Protein AF-A0A0J9S386-F1 (afdb_monomer)

Nearest PDB structures (foldseek):
  5tgw-assembly1_A  TM=4.933E-01  e=2.182E+00  Escherichia coli
  6d6u-assembly1_E  TM=5.852E-01  e=4.528E+00  Homo sapiens
  3iqc-assembly3_A  TM=5.029E-01  e=6.138E+00  Helicobacter pylori 26695

Organism: NCBI:txid1077284

pLDDT: mean 74.06, std 17.74, range [36.53, 96.5]

Solvent-accessible surface area (backbone atoms only — not comparable to full-atom values): 8735 Å² total; per-residue (Å²): 138,84,86,76,80,77,75,79,74,85,67,75,62,90,49,68,93,70,63,74,78,82,44,71,76,56,48,58,49,50,51,54,53,50,57,46,51,54,39,44,52,51,32,74,68,51,59,75,93,43,52,69,61,32,51,53,33,51,50,51,40,55,52,52,50,61,59,56,58,70,70,54,51,100,84,83,36,70,68,65,43,52,52,50,52,54,46,50,53,53,53,52,49,53,65,69,50,51,70,55,64,58,54,49,54,52,49,53,53,50,52,52,54,49,53,53,49,54,51,51,52,50,50,54,50,52,65,73,66,54,95,73,84,80,79,84,78,85,78,86,84,131

Mean predicted aligned error: 17.53 Å

Sequence (142 aa):
MINVYSSESDGIDICEKHIEEINEKIFEKFQKIDALYDIFYKFMNTQEEENNTQCSLGESCSQKYSDYIKLCQPISHIGFCKALDKFKDTYNMHMKDGPKRKSKIRNDLYEESRDLKNNADMKKFNSKNSPLNIQYYSSENT

Radius of gyration: 33.82 Å; Cα contacts (8 Å, |Δi|>4): 35; chains: 1; bounding box: 99×47×95 Å

Structure (mmCIF, N/CA/C/O backbone):
data_AF-A0A0J9S386-F1
#
_entry.id   AF-A0A0J9S386-F1
#
loop_
_atom_site.group_PDB
_atom_site.id
_atom_site.type_symbol
_atom_site.label_atom_id
_atom_site.label_alt_id
_atom_site.label_comp_id
_atom_site.label_asym_id
_atom_site.label_entity_id
_atom_site.label_seq_id
_atom_site.pdbx_PDB_ins_code
_atom_site.Cartn_x
_atom_site.Cartn_y
_atom_site.Cartn_z
_atom_site.occupancy
_atom_site.B_iso_or_equiv
_atom_site.auth_seq_id
_atom_site.auth_comp_id
_atom_site.auth_asym_id
_atom_site.auth_atom_id
_atom_site.pdbx_PDB_model_num
ATOM 1 N N . MET A 1 1 ? -7.190 -4.333 -57.266 1.00 36.72 1 MET A N 1
ATOM 2 C CA . MET A 1 1 ? -6.143 -3.338 -56.960 1.00 36.72 1 MET A CA 1
ATOM 3 C C . MET A 1 1 ? -6.831 -2.115 -56.388 1.00 36.72 1 MET A C 1
ATOM 5 O O . MET A 1 1 ? -7.517 -1.429 -57.130 1.00 36.72 1 MET A O 1
ATOM 9 N N . ILE A 1 2 ? -6.734 -1.908 -55.076 1.00 37.28 2 ILE A N 1
ATOM 10 C CA . ILE A 1 2 ? -7.206 -0.686 -54.417 1.00 37.28 2 ILE A CA 1
ATOM 11 C C . ILE A 1 2 ? -5.941 0.029 -53.957 1.00 37.28 2 ILE A C 1
ATOM 13 O O . ILE A 1 2 ? -5.204 -0.496 -53.127 1.00 37.28 2 ILE A O 1
ATOM 17 N N . ASN A 1 3 ? -5.655 1.166 -54.585 1.00 45.81 3 ASN A N 1
ATOM 18 C CA . ASN A 1 3 ? -4.545 2.034 -54.229 1.00 45.81 3 ASN A CA 1
ATOM 19 C C . ASN A 1 3 ? -5.018 2.917 -53.071 1.00 45.81 3 ASN A C 1
ATOM 21 O O . ASN A 1 3 ? -5.775 3.865 -53.282 1.00 45.81 3 ASN A O 1
ATOM 25 N N . VAL A 1 4 ? -4.659 2.543 -51.845 1.00 44.94 4 VAL A N 1
ATOM 26 C CA . VAL A 1 4 ? -4.921 3.367 -50.666 1.00 44.94 4 VAL A CA 1
ATOM 27 C C . VAL A 1 4 ? -3.784 4.373 -50.590 1.00 44.94 4 VAL A C 1
ATOM 29 O O . VAL A 1 4 ? -2.669 4.030 -50.205 1.00 44.94 4 VAL A O 1
ATOM 32 N N . TYR A 1 5 ? -4.067 5.609 -50.999 1.00 46.62 5 TYR A N 1
ATOM 33 C CA . TYR A 1 5 ? -3.222 6.747 -50.669 1.00 46.62 5 TYR A CA 1
ATOM 34 C C . TYR A 1 5 ? -3.175 6.855 -49.143 1.00 46.62 5 TYR A C 1
ATOM 36 O O . TYR A 1 5 ? -4.130 7.306 -48.512 1.00 46.62 5 TYR A O 1
ATOM 44 N N . SER A 1 6 ? -2.072 6.391 -48.559 1.00 51.28 6 SER A N 1
ATOM 45 C CA . SER A 1 6 ? -1.684 6.751 -47.204 1.00 51.28 6 SER A CA 1
ATOM 46 C C . SER A 1 6 ? -1.382 8.241 -47.232 1.00 51.28 6 SER A C 1
ATOM 48 O O . SER A 1 6 ? -0.328 8.653 -47.707 1.00 51.28 6 SER A O 1
ATOM 50 N N . SER A 1 7 ? -2.335 9.062 -46.796 1.00 53.75 7 SER A N 1
ATOM 51 C CA . SER A 1 7 ? -2.032 10.432 -46.412 1.00 53.75 7 SER A CA 1
ATOM 52 C C . SER A 1 7 ? -1.079 10.346 -45.227 1.00 53.75 7 SER A C 1
ATOM 54 O O . SER A 1 7 ? -1.505 10.017 -44.119 1.00 53.75 7 SER A O 1
ATOM 56 N N . GLU A 1 8 ? 0.204 10.572 -45.495 1.00 57.03 8 GLU A N 1
ATOM 57 C CA . GLU A 1 8 ? 1.206 10.913 -44.494 1.00 57.03 8 GLU A CA 1
ATOM 58 C C . GLU A 1 8 ? 0.640 12.085 -43.693 1.00 57.03 8 GLU A C 1
ATOM 60 O O . GLU A 1 8 ? 0.605 13.229 -44.147 1.00 57.03 8 GLU A O 1
ATOM 65 N N . SER A 1 9 ? 0.077 11.787 -42.523 1.00 53.03 9 SER A N 1
ATOM 66 C CA . SER A 1 9 ? -0.131 12.827 -41.540 1.00 53.03 9 SER A CA 1
ATOM 67 C C . SER A 1 9 ? 1.262 13.179 -41.047 1.00 53.03 9 SER A C 1
ATOM 69 O O . SER A 1 9 ? 1.818 12.449 -40.225 1.00 53.03 9 SER A O 1
ATOM 71 N N . ASP A 1 10 ? 1.803 14.291 -41.541 1.00 50.50 10 ASP A N 1
ATOM 72 C CA . ASP A 1 10 ? 2.889 15.049 -40.914 1.00 50.50 10 ASP A CA 1
ATOM 73 C C . ASP A 1 10 ? 2.410 15.589 -39.553 1.00 50.50 10 ASP A C 1
ATOM 75 O O . ASP A 1 10 ? 2.374 16.790 -39.275 1.00 50.50 10 ASP A O 1
ATOM 79 N N . GLY A 1 11 ? 1.966 14.682 -38.685 1.00 52.88 11 GLY A N 1
ATOM 80 C CA . GLY A 1 11 ? 1.842 14.931 -37.273 1.00 52.88 11 GLY A CA 1
ATOM 81 C C . GLY A 1 11 ? 3.262 15.030 -36.770 1.00 52.88 11 GLY A C 1
ATOM 82 O O . GLY A 1 11 ? 3.865 14.016 -36.441 1.00 52.88 11 GLY A O 1
ATOM 83 N N . ILE A 1 12 ? 3.803 16.249 -36.757 1.00 51.81 12 ILE A N 1
ATOM 84 C CA . ILE A 1 12 ? 4.923 16.597 -35.890 1.00 51.81 12 ILE A CA 1
ATOM 85 C C . ILE A 1 12 ? 4.548 16.020 -34.530 1.00 51.81 12 ILE A C 1
ATOM 87 O O . ILE A 1 12 ? 3.602 16.501 -33.903 1.00 51.81 12 ILE A O 1
ATOM 91 N N . ASP A 1 13 ? 5.209 14.943 -34.117 1.00 59.09 13 ASP A N 1
ATOM 92 C CA . ASP A 1 13 ? 4.997 14.385 -32.796 1.00 59.09 13 ASP A CA 1
ATOM 93 C C . ASP A 1 13 ? 5.641 15.374 -31.824 1.00 59.09 13 ASP A C 1
ATOM 95 O O . ASP A 1 13 ? 6.842 15.374 -31.556 1.00 59.09 13 ASP A O 1
ATOM 99 N N . ILE A 1 14 ? 4.815 16.319 -31.366 1.00 60.19 14 ILE A N 1
ATOM 100 C CA . ILE A 1 14 ? 5.177 17.428 -30.476 1.00 60.19 14 ILE A CA 1
ATOM 101 C C . ILE A 1 14 ? 5.882 16.898 -29.211 1.00 60.19 14 ILE A C 1
ATOM 103 O O . ILE A 1 14 ? 6.626 17.633 -28.558 1.00 60.19 14 ILE A O 1
ATOM 107 N N . CYS A 1 15 ? 5.703 15.612 -28.895 1.00 65.94 15 CYS A N 1
ATOM 108 C CA . CYS A 1 15 ? 6.234 14.947 -27.721 1.00 65.94 15 CYS A CA 1
ATOM 109 C C . CYS A 1 15 ? 7.305 13.888 -28.032 1.00 65.94 15 CYS A C 1
ATOM 111 O O . CYS A 1 15 ? 7.763 13.251 -27.088 1.00 65.94 15 CYS A O 1
ATOM 113 N N . GLU A 1 16 ? 7.776 13.730 -29.275 1.00 56.50 16 GLU A N 1
ATOM 114 C CA . GLU A 1 16 ? 8.709 12.653 -29.678 1.00 56.50 16 GLU A CA 1
ATOM 115 C C . GLU A 1 16 ? 9.985 12.615 -28.812 1.00 56.50 16 GLU A C 1
ATOM 117 O O . GLU A 1 16 ? 10.530 11.562 -28.498 1.00 56.50 16 GLU A O 1
ATOM 122 N N . LYS A 1 17 ? 10.437 13.783 -28.332 1.00 58.06 17 LYS A N 1
ATOM 123 C CA . LYS A 1 17 ? 11.609 13.916 -27.441 1.00 58.06 17 LYS A CA 1
ATOM 124 C C . LYS A 1 17 ? 11.334 13.612 -25.960 1.00 58.06 17 LYS A C 1
ATOM 126 O O . LYS A 1 17 ? 12.263 13.653 -25.160 1.00 58.06 17 LYS A O 1
ATOM 131 N N . HIS A 1 18 ? 10.075 13.403 -25.585 1.00 56.84 18 HIS A N 1
ATOM 132 C CA . HIS A 1 18 ? 9.598 13.305 -24.199 1.00 56.84 18 HIS A CA 1
ATOM 133 C C . HIS A 1 18 ? 8.793 12.025 -23.931 1.00 56.84 18 HIS A C 1
ATOM 135 O O . HIS A 1 18 ? 8.391 11.792 -22.790 1.00 56.84 18 HIS A O 1
ATOM 141 N N . ILE A 1 19 ? 8.552 11.195 -24.948 1.00 59.66 19 ILE A N 1
ATOM 142 C CA . ILE A 1 19 ? 7.918 9.890 -24.780 1.00 59.66 19 ILE A CA 1
ATOM 143 C C . ILE A 1 19 ? 9.023 8.884 -24.449 1.00 59.66 19 ILE A C 1
ATOM 145 O O . ILE A 1 19 ? 9.650 8.297 -25.326 1.00 59.66 19 ILE A O 1
ATOM 149 N N . GLU A 1 20 ? 9.296 8.704 -23.157 1.00 65.00 20 GLU A N 1
ATOM 150 C CA . GLU A 1 20 ? 10.008 7.509 -22.709 1.00 65.00 20 GLU A CA 1
ATOM 151 C C . GLU A 1 20 ? 9.100 6.294 -22.935 1.00 65.00 20 GLU A C 1
ATOM 153 O O . GLU A 1 20 ? 7.954 6.263 -22.479 1.00 65.00 20 GLU A O 1
ATOM 158 N N . GLU A 1 21 ? 9.603 5.287 -23.649 1.00 71.38 21 GLU A N 1
ATOM 159 C CA . GLU A 1 21 ? 8.854 4.060 -23.901 1.00 71.38 21 GLU A CA 1
ATOM 160 C C . GLU A 1 21 ? 8.556 3.342 -22.576 1.00 71.38 21 GLU A C 1
ATOM 162 O O . GLU A 1 21 ? 9.461 2.921 -21.844 1.00 71.38 21 GLU A O 1
ATOM 167 N N . ILE A 1 22 ? 7.265 3.168 -22.276 1.00 77.50 22 ILE A N 1
ATOM 168 C CA . ILE A 1 22 ? 6.810 2.317 -21.175 1.00 77.50 22 ILE A CA 1
ATOM 169 C C . ILE A 1 22 ? 7.054 0.867 -21.587 1.00 77.50 22 ILE A C 1
ATOM 171 O O . ILE A 1 22 ? 6.181 0.188 -22.121 1.00 77.50 22 ILE A O 1
ATOM 175 N N . ASN A 1 23 ? 8.267 0.387 -21.341 1.00 82.44 23 ASN A N 1
ATOM 176 C CA . ASN A 1 23 ? 8.589 -1.018 -21.536 1.00 82.44 23 ASN A CA 1
ATOM 177 C C . ASN A 1 23 ? 7.955 -1.891 -20.440 1.00 82.44 23 ASN A C 1
ATOM 179 O O . ASN A 1 23 ? 7.551 -1.415 -19.375 1.00 82.44 23 ASN A O 1
ATOM 183 N N . GLU A 1 24 ? 7.929 -3.199 -20.681 1.00 87.06 24 GLU A N 1
ATOM 184 C CA . GLU A 1 24 ? 7.325 -4.199 -19.793 1.00 87.06 24 GLU A CA 1
ATOM 185 C C . GLU A 1 24 ? 7.815 -4.089 -18.338 1.00 87.06 24 GLU A C 1
ATOM 187 O O . GLU A 1 24 ? 7.016 -4.106 -17.406 1.00 87.06 24 GLU A O 1
ATOM 192 N N . LYS A 1 25 ? 9.113 -3.840 -18.117 1.00 84.50 25 LYS A N 1
ATOM 193 C CA . LYS A 1 25 ? 9.684 -3.706 -16.763 1.00 84.50 25 LYS A CA 1
ATOM 194 C C . LYS A 1 25 ? 9.202 -2.454 -16.031 1.00 84.50 25 LYS A C 1
ATOM 196 O O . LYS A 1 25 ? 9.160 -2.439 -14.798 1.00 84.50 25 LYS A O 1
ATOM 201 N N . ILE A 1 26 ? 8.927 -1.375 -16.762 1.00 84.06 26 ILE A N 1
ATOM 202 C CA . ILE A 1 26 ? 8.332 -0.153 -16.213 1.00 84.06 26 ILE A CA 1
ATOM 203 C C . ILE A 1 26 ? 6.853 -0.415 -15.909 1.00 84.06 26 ILE A C 1
ATOM 205 O O . ILE A 1 26 ? 6.387 -0.088 -14.817 1.00 84.06 26 ILE A O 1
ATOM 209 N N . PHE A 1 27 ? 6.141 -1.066 -16.827 1.00 87.69 27 PHE A N 1
ATOM 210 C CA . PHE A 1 27 ? 4.732 -1.408 -16.665 1.00 87.69 27 PHE A CA 1
ATOM 211 C C . PHE A 1 27 ? 4.476 -2.319 -15.454 1.00 87.69 27 PHE A C 1
ATOM 213 O O . PHE A 1 27 ? 3.651 -1.986 -14.605 1.00 87.69 27 PHE A O 1
ATOM 220 N N . GLU A 1 28 ? 5.249 -3.394 -15.285 1.00 90.75 28 GLU A N 1
ATOM 221 C CA . GLU A 1 28 ? 5.161 -4.290 -14.120 1.00 90.75 28 GLU A CA 1
ATOM 222 C C . GLU A 1 28 ? 5.312 -3.539 -12.789 1.00 90.75 28 GLU A C 1
ATOM 224 O O . GLU A 1 28 ? 4.684 -3.864 -11.778 1.00 90.75 28 GLU A O 1
ATOM 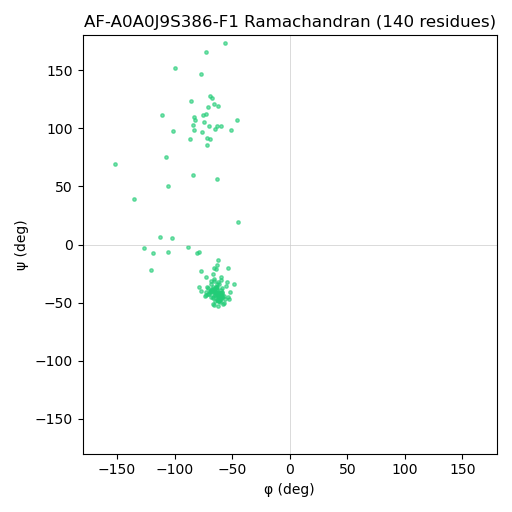229 N N . LYS A 1 29 ? 6.162 -2.511 -12.761 1.00 88.31 29 LYS A N 1
ATOM 230 C CA . LYS A 1 29 ? 6.362 -1.678 -11.573 1.00 88.31 29 LYS A CA 1
ATOM 231 C C . LYS A 1 29 ? 5.178 -0.771 -11.312 1.00 88.31 29 LYS A C 1
ATOM 233 O O . LYS A 1 29 ? 4.780 -0.649 -10.156 1.00 88.31 29 LYS A O 1
ATOM 238 N N . PHE A 1 30 ? 4.600 -0.179 -12.353 1.00 89.25 30 PHE A N 1
ATOM 239 C CA . PHE A 1 30 ? 3.357 0.572 -12.218 1.00 89.25 30 PHE A CA 1
ATOM 240 C C . PHE A 1 30 ? 2.237 -0.305 -11.667 1.00 89.25 30 PHE A C 1
ATOM 242 O O . PHE A 1 30 ? 1.601 0.096 -10.700 1.00 89.25 30 PHE A O 1
ATOM 249 N N . GLN A 1 31 ? 2.078 -1.529 -12.174 1.00 92.75 31 GLN A N 1
ATOM 250 C CA . GLN A 1 31 ? 1.085 -2.475 -11.658 1.00 92.75 31 GLN A CA 1
ATOM 251 C C . GLN A 1 31 ? 1.294 -2.798 -10.172 1.00 92.75 31 GLN A C 1
ATOM 253 O O . GLN A 1 31 ? 0.333 -2.917 -9.417 1.00 92.75 31 GLN A O 1
ATOM 258 N N . LYS A 1 32 ? 2.548 -2.905 -9.712 1.00 94.50 32 LYS A N 1
ATOM 259 C CA . LYS A 1 32 ? 2.845 -3.094 -8.281 1.00 94.50 32 LYS A CA 1
ATOM 260 C C . LYS A 1 32 ? 2.423 -1.891 -7.440 1.00 94.50 32 LYS A C 1
ATOM 262 O O . LYS A 1 32 ? 1.855 -2.089 -6.369 1.00 94.50 32 LYS A O 1
ATOM 267 N N . ILE A 1 33 ? 2.699 -0.670 -7.905 1.00 93.75 33 ILE A N 1
ATOM 268 C CA . ILE A 1 33 ? 2.266 0.557 -7.219 1.00 93.75 33 ILE A CA 1
ATOM 269 C C . ILE A 1 33 ? 0.739 0.644 -7.187 1.00 93.75 33 ILE A C 1
ATOM 271 O O . ILE A 1 33 ? 0.172 0.881 -6.126 1.00 93.75 33 ILE A O 1
ATOM 275 N N . ASP A 1 34 ? 0.085 0.406 -8.318 1.00 93.12 34 ASP A N 1
ATOM 276 C CA . ASP A 1 34 ? -1.370 0.436 -8.461 1.00 93.12 34 ASP A CA 1
ATOM 277 C C . ASP A 1 34 ? -2.051 -0.553 -7.501 1.00 93.12 34 ASP A C 1
ATOM 279 O O . ASP A 1 34 ? -2.839 -0.159 -6.642 1.00 93.12 34 ASP A O 1
ATOM 283 N N . ALA A 1 35 ? -1.603 -1.813 -7.503 1.00 93.25 35 ALA A N 1
ATOM 284 C CA . ALA A 1 35 ? -2.098 -2.837 -6.585 1.00 93.25 35 ALA A CA 1
ATOM 285 C C . ALA A 1 35 ? -1.888 -2.480 -5.100 1.00 93.25 35 ALA A C 1
ATOM 287 O O . ALA A 1 35 ? -2.663 -2.902 -4.240 1.00 93.25 35 ALA A O 1
ATOM 288 N N . LEU A 1 36 ? -0.828 -1.733 -4.773 1.00 95.69 36 LEU A N 1
ATOM 289 C CA . LEU A 1 36 ? -0.581 -1.259 -3.411 1.00 95.69 36 LEU A CA 1
ATOM 290 C C . LEU A 1 36 ? -1.593 -0.172 -3.010 1.00 95.69 36 LEU A C 1
ATOM 292 O O . LEU A 1 36 ? -2.130 -0.216 -1.900 1.00 95.69 36 LEU A O 1
ATOM 296 N N . TYR A 1 37 ? -1.893 0.765 -3.913 1.00 94.62 37 TYR A N 1
ATOM 297 C CA . TYR A 1 37 ? -2.894 1.810 -3.691 1.00 94.62 37 TYR A CA 1
ATOM 298 C C . TYR A 1 37 ? -4.323 1.265 -3.627 1.00 94.62 37 TYR A C 1
ATOM 300 O O . TYR A 1 37 ? -5.104 1.751 -2.812 1.00 94.62 37 TYR A O 1
ATOM 308 N N . ASP A 1 38 ? -4.649 0.223 -4.387 1.00 94.69 38 ASP A N 1
ATOM 309 C CA . ASP A 1 38 ? -5.947 -0.454 -4.314 1.00 94.69 38 ASP A CA 1
ATOM 310 C C . ASP A 1 38 ? -6.234 -1.021 -2.919 1.00 94.69 38 ASP A C 1
ATOM 312 O O . ASP A 1 38 ? -7.326 -0.856 -2.365 1.00 94.69 38 ASP A O 1
ATOM 316 N N . ILE A 1 39 ? -5.244 -1.687 -2.320 1.00 93.69 39 ILE A N 1
ATOM 317 C CA . ILE A 1 39 ? -5.373 -2.245 -0.967 1.00 93.69 39 ILE A CA 1
ATOM 318 C C . ILE A 1 39 ? -5.462 -1.111 0.049 1.00 93.69 39 ILE A C 1
ATOM 320 O O . ILE A 1 39 ? -6.287 -1.171 0.961 1.00 93.69 39 ILE A O 1
ATOM 324 N N . PHE A 1 40 ? -4.673 -0.053 -0.137 1.00 93.12 40 PHE A N 1
ATOM 325 C CA . PHE A 1 40 ? -4.725 1.118 0.725 1.00 93.12 40 PHE A CA 1
ATOM 326 C C . PHE A 1 40 ? -6.086 1.818 0.662 1.00 93.12 40 PHE A C 1
ATOM 328 O O . PHE A 1 40 ? -6.650 2.158 1.696 1.00 93.12 40 PHE A O 1
ATOM 335 N N . TYR A 1 41 ? -6.678 1.970 -0.522 1.00 91.19 41 TYR A N 1
ATOM 336 C CA . TYR A 1 41 ? -8.013 2.539 -0.668 1.00 91.19 41 TYR A CA 1
ATOM 337 C C . TYR A 1 41 ? -9.069 1.691 0.051 1.00 91.19 41 TYR A C 1
ATOM 339 O O . TYR A 1 41 ? -9.918 2.230 0.760 1.00 91.19 41 TYR A O 1
ATOM 347 N N . LYS A 1 42 ? -8.999 0.359 -0.058 1.00 90.62 42 LYS A N 1
ATOM 348 C CA . LYS A 1 42 ? -9.887 -0.538 0.701 1.00 90.62 42 LYS A CA 1
ATOM 349 C C . LYS A 1 42 ? -9.694 -0.368 2.207 1.00 90.62 42 LYS A C 1
ATOM 351 O O . LYS A 1 42 ? -10.672 -0.221 2.933 1.00 90.62 42 LYS A O 1
ATOM 356 N N . PHE A 1 43 ? -8.447 -0.314 2.667 1.00 89.06 43 PHE A N 1
ATOM 357 C CA . PHE A 1 43 ? -8.103 -0.084 4.070 1.00 89.06 43 PHE A CA 1
ATOM 358 C C . PHE A 1 43 ? -8.688 1.233 4.614 1.00 89.06 43 PHE A C 1
ATOM 360 O O . PHE A 1 43 ? -9.285 1.243 5.690 1.00 89.06 43 PHE A O 1
ATOM 367 N N . MET A 1 44 ? -8.587 2.320 3.842 1.00 85.19 44 MET A N 1
ATOM 368 C CA . MET A 1 44 ? -9.096 3.651 4.202 1.00 85.19 44 MET A CA 1
ATOM 369 C C . MET A 1 44 ? -10.625 3.714 4.316 1.00 85.19 44 MET A C 1
ATOM 371 O O . MET A 1 44 ? -11.147 4.519 5.087 1.00 85.19 44 MET A O 1
ATOM 375 N N . ASN A 1 45 ? -11.336 2.909 3.523 1.00 83.94 45 ASN A N 1
ATOM 376 C CA . ASN A 1 45 ? -12.794 2.982 3.388 1.00 83.94 45 ASN A CA 1
ATOM 377 C C . ASN A 1 45 ? -13.546 1.848 4.102 1.00 83.94 45 ASN A C 1
ATOM 379 O O . ASN A 1 45 ? -14.775 1.884 4.162 1.00 83.94 45 ASN A O 1
ATOM 383 N N . THR A 1 46 ? -12.840 0.855 4.651 1.00 81.69 46 THR A N 1
ATOM 384 C CA . THR A 1 46 ? -13.456 -0.208 5.460 1.00 81.69 46 THR A CA 1
ATOM 385 C C . THR A 1 46 ? -13.952 0.380 6.784 1.00 81.69 46 THR A C 1
ATOM 387 O O . THR A 1 46 ? -13.211 1.075 7.480 1.00 81.69 46 THR A O 1
ATOM 390 N N . GLN A 1 47 ? -15.221 0.137 7.124 1.00 68.62 47 GLN A N 1
ATOM 391 C CA . GLN A 1 47 ? -15.826 0.632 8.363 1.00 68.62 47 GLN A CA 1
ATOM 392 C C . GLN A 1 47 ? -15.387 -0.209 9.574 1.00 68.62 47 GLN A C 1
ATOM 394 O O . GLN A 1 47 ? -15.213 -1.420 9.476 1.00 68.62 47 GLN A O 1
ATOM 399 N N . GLU A 1 48 ? -15.254 0.437 10.737 1.00 60.91 48 GLU A N 1
ATOM 400 C CA . GLU A 1 48 ? -14.758 -0.186 11.982 1.00 60.91 48 GLU A CA 1
ATOM 401 C C . GLU A 1 48 ? -15.631 -1.334 12.522 1.00 60.91 48 GLU A C 1
ATOM 403 O O . GLU A 1 48 ? -15.189 -2.078 13.388 1.00 60.91 48 GLU A O 1
ATOM 408 N N . GLU A 1 49 ? -16.859 -1.537 12.043 1.00 59.00 49 GLU A N 1
ATOM 409 C CA . GLU A 1 49 ? -17.660 -2.694 12.482 1.00 59.00 49 GLU A CA 1
ATOM 410 C C . GLU A 1 49 ? -17.036 -4.031 12.024 1.00 59.00 49 GLU A C 1
ATOM 412 O O . GLU A 1 49 ? -17.227 -5.062 12.668 1.00 59.00 49 GLU A O 1
ATOM 417 N N . GLU A 1 50 ? -16.165 -3.989 11.009 1.00 60.16 50 GLU A N 1
ATOM 418 C CA . GLU A 1 50 ? -15.326 -5.098 10.550 1.00 60.16 50 GLU A CA 1
ATOM 419 C C . GLU A 1 50 ? -13.850 -4.920 10.969 1.00 60.16 50 GLU A C 1
ATOM 421 O O . GLU A 1 50 ? -12.930 -5.024 10.154 1.00 60.16 50 GLU A O 1
ATOM 426 N N . ASN A 1 51 ? -13.594 -4.637 12.253 1.00 61.31 51 ASN A N 1
ATOM 427 C CA . ASN A 1 51 ? -12.246 -4.350 12.787 1.00 61.31 51 ASN A CA 1
ATOM 428 C C . ASN A 1 51 ? -11.156 -5.360 12.358 1.00 61.31 51 ASN A C 1
ATOM 430 O O . ASN A 1 51 ? -10.004 -4.980 12.134 1.00 61.31 51 ASN A O 1
ATOM 434 N N . ASN A 1 52 ? -11.510 -6.639 12.197 1.00 73.75 52 ASN A N 1
ATOM 435 C CA . ASN A 1 52 ? -10.571 -7.672 11.745 1.00 73.75 52 ASN A CA 1
ATOM 436 C C . ASN A 1 52 ? -10.194 -7.518 10.255 1.00 73.75 52 ASN A C 1
ATOM 438 O O . ASN A 1 52 ? -9.032 -7.708 9.884 1.00 73.75 52 ASN A O 1
ATOM 442 N N . THR A 1 53 ? -11.144 -7.131 9.400 1.00 81.94 53 THR A N 1
ATOM 443 C CA . THR A 1 53 ? -10.917 -6.882 7.967 1.00 81.94 53 THR A CA 1
ATOM 444 C C . THR A 1 53 ? -10.056 -5.635 7.758 1.00 81.94 53 THR A C 1
ATOM 446 O O . THR A 1 53 ? -9.129 -5.641 6.952 1.00 81.94 53 THR A O 1
ATOM 449 N N . GLN A 1 54 ? -10.288 -4.566 8.525 1.00 84.25 54 GLN A N 1
ATOM 450 C CA . GLN A 1 54 ? -9.504 -3.339 8.375 1.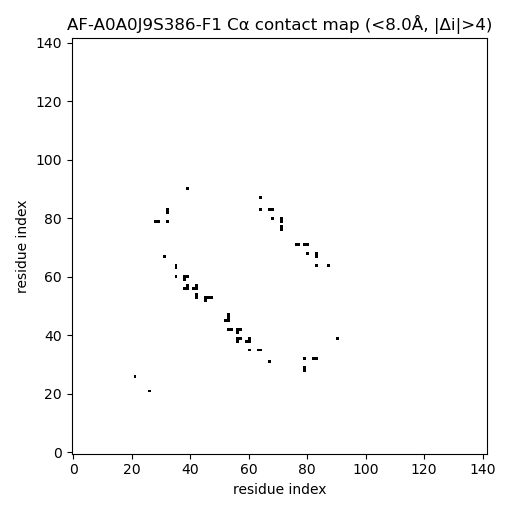00 84.25 54 GLN A CA 1
ATOM 451 C C . GLN A 1 54 ? -8.035 -3.534 8.787 1.00 84.25 54 GLN A C 1
ATOM 453 O O . GLN A 1 54 ? -7.128 -3.123 8.061 1.00 84.25 54 GLN A O 1
ATOM 458 N N . CYS A 1 55 ? -7.784 -4.198 9.920 1.00 87.00 55 CYS A N 1
ATOM 459 C CA . CYS A 1 55 ? -6.423 -4.464 10.390 1.00 87.00 55 CYS A CA 1
ATOM 460 C C . CYS A 1 55 ? -5.643 -5.348 9.401 1.00 87.00 55 CYS A C 1
ATOM 462 O O . CYS A 1 55 ? -4.514 -5.020 9.038 1.00 87.00 55 CYS A O 1
ATOM 464 N N . SER A 1 56 ? -6.271 -6.411 8.887 1.00 90.44 56 SER A N 1
ATOM 465 C CA . SER A 1 56 ? -5.648 -7.295 7.889 1.00 90.44 56 SER A CA 1
ATOM 466 C C . SER A 1 56 ? -5.325 -6.588 6.564 1.00 90.44 56 SER A C 1
ATOM 468 O O . SER A 1 56 ? -4.296 -6.879 5.949 1.00 90.44 56 SER A O 1
ATOM 470 N N . LEU A 1 57 ? -6.137 -5.614 6.134 1.00 91.88 57 LEU A N 1
ATOM 471 C CA . LEU A 1 57 ? -5.828 -4.772 4.969 1.00 91.88 57 LEU A CA 1
ATOM 472 C C . LEU A 1 57 ? -4.628 -3.844 5.222 1.00 91.88 57 LEU A C 1
ATOM 474 O O . LEU A 1 57 ? -3.777 -3.688 4.341 1.00 91.88 57 LEU A O 1
ATOM 478 N N . GLY A 1 58 ? -4.532 -3.260 6.420 1.00 91.19 58 GLY A N 1
A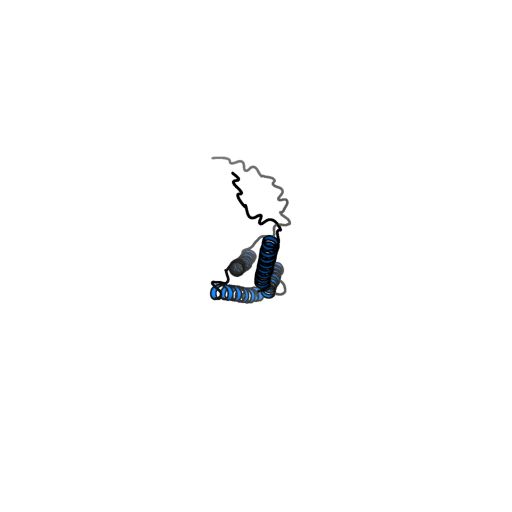TOM 479 C CA . GLY A 1 58 ? -3.373 -2.468 6.841 1.00 91.19 58 GLY A CA 1
ATOM 480 C C . GLY A 1 58 ? -2.090 -3.305 6.893 1.00 91.19 58 GLY A C 1
ATOM 481 O O . GLY A 1 58 ? -1.057 -2.917 6.343 1.00 91.19 58 GLY A O 1
ATOM 482 N N . GLU A 1 59 ? -2.167 -4.509 7.462 1.00 92.81 59 GLU A N 1
ATOM 483 C CA . GLU A 1 59 ? -1.055 -5.460 7.479 1.00 92.81 59 GLU A CA 1
ATOM 484 C C . GLU A 1 59 ? -0.624 -5.828 6.052 1.00 92.81 59 GLU A C 1
ATOM 486 O O . GLU A 1 59 ? 0.556 -5.711 5.711 1.00 92.81 59 GLU A O 1
ATOM 491 N N . SER A 1 60 ? -1.583 -6.151 5.181 1.00 95.00 60 SER A N 1
ATOM 492 C CA . SER A 1 60 ? -1.332 -6.470 3.770 1.00 95.00 60 SER A CA 1
ATOM 493 C C . SER A 1 60 ? -0.648 -5.321 3.018 1.00 95.00 60 SER A C 1
ATOM 495 O O . SER A 1 60 ? 0.275 -5.565 2.236 1.00 95.00 60 SER A O 1
ATOM 497 N N . CYS A 1 61 ? -1.050 -4.066 3.270 1.00 93.44 61 CYS A N 1
ATOM 498 C CA . CYS A 1 61 ? -0.359 -2.882 2.743 1.00 93.44 61 CYS A CA 1
ATOM 499 C C . CYS A 1 61 ? 1.117 -2.872 3.161 1.00 93.44 61 CYS A C 1
ATOM 501 O O . CYS A 1 61 ? 2.007 -2.714 2.322 1.00 93.44 61 CYS A O 1
ATOM 503 N N . SER A 1 62 ? 1.380 -3.058 4.457 1.00 94.38 62 SER A N 1
ATOM 504 C CA . SER A 1 62 ? 2.730 -2.982 5.025 1.00 94.38 62 SER A CA 1
ATOM 505 C C . SER A 1 62 ? 3.657 -4.094 4.516 1.00 94.38 62 SER A C 1
ATOM 507 O O . SER A 1 62 ? 4.826 -3.840 4.206 1.00 94.38 62 SER A O 1
ATOM 509 N N . GLN A 1 63 ? 3.124 -5.307 4.352 1.00 96.50 63 GLN A N 1
ATOM 510 C CA . GLN A 1 63 ? 3.852 -6.454 3.817 1.00 96.50 63 GLN A CA 1
ATOM 511 C C . GLN A 1 63 ? 4.213 -6.231 2.344 1.00 96.50 63 GLN A C 1
ATOM 513 O O . GLN A 1 63 ? 5.388 -6.300 1.985 1.00 96.50 63 GLN A O 1
ATOM 518 N N . LYS A 1 64 ? 3.241 -5.856 1.497 1.00 96.44 64 LYS A N 1
ATOM 519 C CA . LYS A 1 64 ? 3.507 -5.594 0.072 1.00 96.44 64 LYS A CA 1
ATOM 520 C C . LYS A 1 64 ? 4.484 -4.448 -0.142 1.00 96.44 64 LYS A C 1
ATOM 522 O O . LYS A 1 64 ? 5.384 -4.572 -0.968 1.00 96.44 64 LYS A O 1
ATOM 527 N N . TYR A 1 65 ? 4.354 -3.361 0.619 1.00 96.19 65 TYR A N 1
ATOM 528 C CA . TYR A 1 65 ? 5.337 -2.280 0.591 1.00 96.19 65 TYR A CA 1
ATOM 529 C C . TYR A 1 65 ? 6.746 -2.802 0.912 1.00 96.19 65 TYR A C 1
ATOM 531 O O . TYR A 1 65 ? 7.693 -2.513 0.180 1.00 96.19 65 TYR A O 1
ATOM 539 N N . SER A 1 66 ? 6.874 -3.610 1.969 1.00 95.00 66 SER A N 1
ATOM 540 C CA . SER A 1 66 ? 8.155 -4.182 2.400 1.00 95.00 66 SER A CA 1
ATOM 541 C C . SER A 1 66 ? 8.777 -5.091 1.341 1.00 95.00 66 SER A C 1
ATOM 543 O O . SER A 1 66 ? 9.998 -5.148 1.223 1.00 95.00 66 SER A O 1
ATOM 545 N N . ASP A 1 67 ? 7.969 -5.782 0.542 1.00 94.69 67 ASP A N 1
ATOM 546 C CA . ASP A 1 67 ? 8.467 -6.585 -0.573 1.00 94.69 67 ASP A CA 1
ATOM 547 C C . ASP A 1 67 ? 8.859 -5.736 -1.779 1.00 94.69 67 ASP A C 1
ATOM 549 O O . ASP A 1 67 ? 9.892 -5.978 -2.405 1.00 94.69 67 ASP A O 1
ATOM 553 N N . TYR A 1 68 ? 8.079 -4.706 -2.093 1.00 94.06 68 TYR A N 1
ATOM 554 C CA . TYR A 1 68 ? 8.335 -3.844 -3.242 1.00 94.06 68 TYR A CA 1
ATOM 555 C C . TYR A 1 68 ? 9.543 -2.933 -3.030 1.00 94.06 68 TYR A C 1
ATOM 557 O O . TYR A 1 68 ? 10.320 -2.739 -3.964 1.00 94.06 68 TYR A O 1
ATOM 565 N N . ILE A 1 69 ? 9.769 -2.435 -1.811 1.00 92.50 69 ILE A N 1
ATOM 566 C CA . ILE A 1 69 ? 10.913 -1.564 -1.511 1.00 92.50 69 ILE A CA 1
ATOM 567 C C . ILE A 1 69 ? 12.254 -2.303 -1.624 1.00 92.50 69 ILE A C 1
ATOM 569 O O . ILE A 1 69 ? 13.260 -1.687 -1.956 1.00 92.50 69 ILE A O 1
ATOM 573 N N . LYS A 1 70 ? 12.285 -3.634 -1.458 1.00 90.94 70 LYS A N 1
ATOM 574 C CA . LYS A 1 70 ? 13.495 -4.451 -1.695 1.00 90.94 70 LYS A CA 1
ATOM 575 C C . LYS A 1 70 ? 13.950 -4.422 -3.157 1.00 90.94 70 LYS A C 1
ATOM 577 O O . LYS A 1 70 ? 15.110 -4.699 -3.444 1.00 90.94 70 LYS A O 1
ATOM 582 N N . LEU A 1 71 ? 13.051 -4.086 -4.085 1.00 89.00 71 LEU A N 1
ATOM 583 C CA . LEU A 1 71 ? 13.367 -3.944 -5.508 1.00 89.00 71 LEU A CA 1
ATOM 584 C C . LEU A 1 71 ? 14.060 -2.609 -5.821 1.00 89.00 71 LEU A C 1
ATOM 586 O O . LEU A 1 71 ? 14.493 -2.393 -6.953 1.00 89.00 71 LEU A O 1
ATOM 590 N N . CYS A 1 72 ? 14.172 -1.708 -4.843 1.00 87.75 72 CYS A N 1
ATOM 591 C CA . CYS A 1 72 ? 14.904 -0.463 -4.990 1.00 87.75 72 CYS A CA 1
ATOM 592 C C . CYS A 1 72 ? 16.410 -0.706 -4.963 1.00 87.75 72 CYS A C 1
ATOM 594 O O . CYS A 1 72 ? 17.000 -0.942 -3.914 1.00 87.75 72 CYS A O 1
ATOM 596 N N . GLN A 1 73 ? 17.035 -0.625 -6.139 1.00 72.50 73 GLN A N 1
ATOM 597 C CA . GLN A 1 73 ? 18.489 -0.646 -6.289 1.00 72.50 73 GLN A CA 1
ATOM 598 C C . GLN A 1 73 ? 19.049 0.775 -6.480 1.00 72.50 73 GLN A C 1
ATOM 600 O O . GLN A 1 73 ? 18.355 1.618 -7.056 1.00 72.50 73 GLN A O 1
ATOM 605 N N . PRO A 1 74 ? 20.309 1.048 -6.077 1.00 62.03 74 PRO A N 1
ATOM 606 C CA . PRO A 1 74 ? 20.864 2.406 -6.037 1.00 62.03 74 PRO A CA 1
ATOM 607 C C . PRO A 1 74 ? 20.978 3.128 -7.390 1.00 62.03 74 PRO A C 1
ATOM 609 O O . PRO A 1 74 ? 21.136 4.343 -7.400 1.00 62.03 74 PRO A O 1
ATOM 612 N N . ILE A 1 75 ? 20.931 2.416 -8.526 1.00 61.34 75 ILE A N 1
ATOM 613 C CA . ILE A 1 75 ? 21.325 2.978 -9.834 1.00 61.34 75 ILE A CA 1
ATOM 614 C C . ILE A 1 75 ? 20.196 2.964 -10.886 1.00 61.34 75 ILE A C 1
ATOM 616 O O . ILE A 1 75 ? 20.234 3.779 -11.800 1.00 61.34 75 ILE A O 1
ATOM 620 N N . SER A 1 76 ? 19.158 2.117 -10.783 1.00 57.53 76 SER A N 1
ATOM 621 C CA . SER A 1 76 ? 18.237 1.889 -11.920 1.00 57.53 76 SER A CA 1
ATOM 622 C C . SER A 1 76 ? 16.758 2.243 -11.716 1.00 57.53 76 SER A C 1
ATOM 624 O O . SER A 1 76 ? 16.007 2.194 -12.690 1.00 57.53 76 SER A O 1
ATOM 626 N N . HIS A 1 77 ? 16.278 2.608 -10.519 1.00 61.94 77 HIS A N 1
ATOM 627 C CA . HIS A 1 77 ? 14.823 2.647 -10.243 1.00 61.94 77 HIS A CA 1
ATOM 628 C C . HIS A 1 77 ? 14.329 3.890 -9.488 1.00 61.94 77 HIS A C 1
ATOM 630 O O . HIS A 1 77 ? 13.425 3.800 -8.660 1.00 61.94 77 HIS A O 1
ATOM 636 N N . ILE A 1 78 ? 14.872 5.069 -9.810 1.00 76.19 78 ILE A N 1
ATOM 637 C CA . ILE A 1 78 ? 14.554 6.326 -9.111 1.00 76.19 78 ILE A CA 1
ATOM 638 C C . ILE A 1 78 ? 13.038 6.604 -9.074 1.00 76.19 78 ILE A C 1
ATOM 640 O O . ILE A 1 78 ? 12.516 6.943 -8.017 1.00 76.19 78 ILE A O 1
ATOM 644 N N . GLY A 1 79 ? 12.319 6.441 -10.192 1.00 84.81 79 GLY A N 1
ATOM 645 C CA . GLY A 1 79 ? 10.881 6.741 -10.265 1.00 84.81 79 GLY A CA 1
ATOM 646 C C . GLY A 1 79 ? 10.017 5.825 -9.392 1.00 84.81 79 GLY A C 1
ATOM 647 O O . GLY A 1 79 ? 9.255 6.301 -8.555 1.00 84.81 79 GLY A O 1
ATOM 648 N N . PHE A 1 80 ? 10.188 4.508 -9.537 1.00 88.19 80 PHE A N 1
ATOM 649 C CA . PHE A 1 80 ? 9.458 3.509 -8.749 1.00 88.19 80 PHE A CA 1
ATOM 650 C C . PHE A 1 80 ? 9.709 3.666 -7.244 1.00 88.19 80 PHE 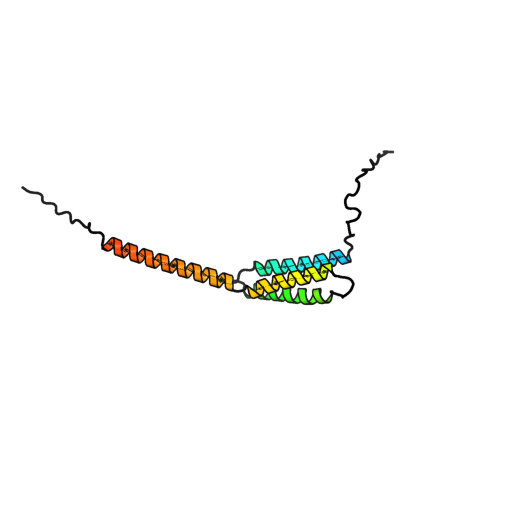A C 1
ATOM 652 O O . PHE A 1 80 ? 8.772 3.666 -6.451 1.00 88.19 80 PHE A O 1
ATOM 659 N N . CYS A 1 81 ? 10.964 3.879 -6.851 1.00 90.62 81 CYS A N 1
ATOM 660 C CA . CYS A 1 81 ? 11.328 4.037 -5.446 1.00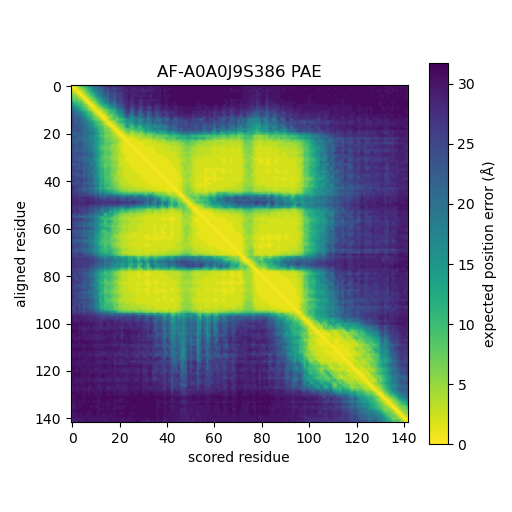 90.62 81 CYS A CA 1
ATOM 661 C C . CYS A 1 81 ? 10.800 5.338 -4.849 1.00 90.62 81 CYS A C 1
ATOM 663 O O . CYS A 1 81 ? 10.259 5.319 -3.750 1.00 90.62 81 CYS A O 1
ATOM 665 N N . LYS A 1 82 ? 10.840 6.445 -5.603 1.00 90.12 82 LYS A N 1
ATOM 666 C CA . LYS A 1 82 ? 10.188 7.698 -5.195 1.00 90.12 82 LYS A CA 1
ATOM 667 C C . LYS A 1 82 ? 8.681 7.524 -4.996 1.00 90.12 82 LYS A C 1
ATOM 669 O O . LYS A 1 82 ? 8.124 8.099 -4.063 1.00 90.12 82 LYS A O 1
ATOM 674 N N . ALA A 1 83 ? 8.018 6.740 -5.848 1.00 92.38 83 ALA A N 1
ATOM 675 C CA . ALA A 1 83 ? 6.597 6.442 -5.688 1.00 92.38 83 ALA A CA 1
ATOM 676 C C . ALA A 1 83 ? 6.328 5.632 -4.407 1.00 92.38 83 ALA A C 1
ATOM 678 O O . ALA A 1 83 ? 5.419 5.976 -3.652 1.00 92.38 83 ALA A O 1
ATOM 679 N N . LEU A 1 84 ? 7.152 4.618 -4.118 1.00 93.81 84 LEU A N 1
ATOM 680 C CA . LEU A 1 84 ? 7.072 3.858 -2.867 1.00 93.81 84 LEU A CA 1
ATOM 681 C C . LEU A 1 84 ? 7.343 4.729 -1.633 1.00 93.81 84 LEU A C 1
ATOM 683 O O . LEU A 1 84 ? 6.616 4.622 -0.648 1.00 93.81 84 LEU A O 1
ATOM 687 N N . ASP A 1 85 ? 8.329 5.624 -1.677 1.00 93.06 85 ASP A N 1
ATOM 688 C CA . ASP A 1 85 ? 8.600 6.553 -0.575 1.00 93.06 85 ASP A CA 1
ATOM 689 C C . ASP A 1 85 ? 7.404 7.469 -0.299 1.00 93.06 85 ASP A C 1
ATOM 691 O O . ASP A 1 85 ? 6.983 7.618 0.849 1.00 93.06 85 ASP A O 1
ATOM 695 N N . LYS A 1 86 ? 6.787 8.014 -1.353 1.00 93.69 86 LYS A N 1
ATOM 696 C CA . LYS A 1 86 ? 5.571 8.826 -1.222 1.00 93.69 86 LYS A CA 1
ATOM 697 C C . LYS A 1 86 ? 4.401 8.019 -0.652 1.00 93.69 86 LY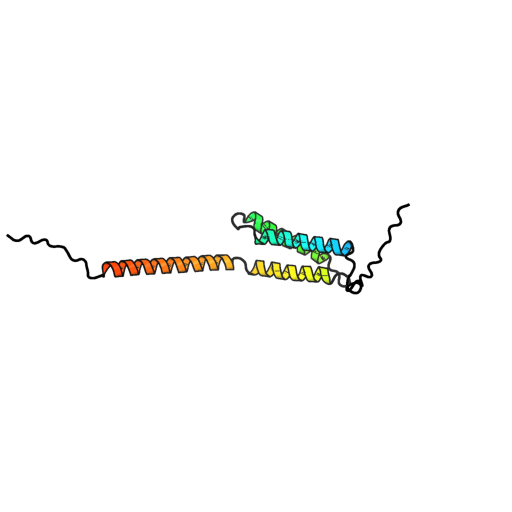S A C 1
ATOM 699 O O . LYS A 1 86 ? 3.625 8.535 0.159 1.00 93.69 86 LYS A O 1
ATOM 704 N N . PHE A 1 87 ? 4.268 6.756 -1.056 1.00 94.94 87 PHE A N 1
ATOM 705 C CA . PHE A 1 87 ? 3.275 5.849 -0.487 1.00 94.94 87 PHE A CA 1
ATOM 706 C C . PHE A 1 87 ? 3.508 5.637 1.015 1.00 94.94 87 PHE A C 1
ATOM 708 O O . PHE A 1 87 ? 2.576 5.808 1.799 1.00 94.94 87 PHE A O 1
ATOM 715 N N . LYS A 1 88 ? 4.746 5.334 1.431 1.00 94.81 88 LYS A N 1
ATOM 716 C CA . LYS A 1 88 ? 5.130 5.156 2.842 1.00 94.81 88 LYS A CA 1
ATOM 717 C C . LYS A 1 88 ? 4.719 6.358 3.685 1.00 94.81 88 LYS A C 1
ATOM 719 O O . LYS A 1 88 ? 4.128 6.183 4.750 1.00 94.81 88 LYS A O 1
ATOM 724 N N . ASP A 1 89 ? 5.007 7.566 3.214 1.00 93.19 89 ASP A N 1
ATOM 725 C CA . ASP A 1 89 ? 4.663 8.788 3.942 1.00 93.19 89 ASP A CA 1
ATOM 726 C C . ASP A 1 89 ? 3.144 8.950 4.080 1.00 93.19 89 ASP A C 1
ATOM 728 O O . ASP A 1 89 ? 2.649 9.255 5.166 1.00 93.19 89 ASP A O 1
ATOM 732 N N . THR A 1 90 ? 2.397 8.656 3.013 1.00 91.44 90 THR A N 1
ATOM 733 C CA . THR A 1 90 ? 0.926 8.692 3.003 1.00 91.44 90 THR A CA 1
ATOM 734 C C . THR A 1 90 ? 0.327 7.682 3.987 1.00 91.44 90 THR A C 1
ATOM 736 O O . THR A 1 90 ? -0.525 8.036 4.804 1.00 91.44 90 THR A O 1
ATOM 739 N N . TYR A 1 91 ? 0.802 6.435 3.952 1.00 91.06 91 TYR A N 1
ATOM 740 C CA . TYR A 1 91 ? 0.374 5.373 4.860 1.00 91.06 91 TYR A CA 1
ATOM 741 C C . TYR A 1 91 ? 0.680 5.732 6.320 1.00 91.06 91 TYR A C 1
ATOM 743 O O . TYR A 1 91 ? -0.199 5.687 7.178 1.00 91.06 91 TYR A O 1
ATOM 751 N N . ASN A 1 92 ? 1.911 6.166 6.606 1.00 90.81 92 ASN A N 1
ATOM 752 C CA . ASN A 1 92 ? 2.331 6.540 7.955 1.00 90.81 92 ASN A CA 1
ATOM 753 C C . ASN A 1 92 ? 1.552 7.739 8.498 1.00 90.81 92 ASN A C 1
ATOM 755 O O . ASN A 1 92 ? 1.263 7.782 9.693 1.00 90.81 92 ASN A O 1
ATOM 759 N N . MET A 1 93 ? 1.213 8.709 7.646 1.00 89.19 93 MET A N 1
ATOM 760 C CA . MET A 1 93 ? 0.344 9.823 8.017 1.00 89.19 93 MET A CA 1
ATOM 761 C C . MET A 1 93 ? -1.036 9.313 8.438 1.00 89.19 93 MET A C 1
ATOM 763 O O . MET A 1 93 ? -1.490 9.648 9.528 1.00 89.19 93 MET A O 1
ATOM 767 N N . HIS A 1 94 ? -1.651 8.422 7.655 1.00 85.38 94 HIS A N 1
ATOM 768 C CA . HIS A 1 94 ? -2.936 7.827 8.024 1.00 85.38 94 HIS A CA 1
ATOM 769 C C . HIS A 1 94 ? -2.876 7.060 9.356 1.00 85.38 94 HIS A C 1
ATOM 771 O O . HIS A 1 94 ? -3.733 7.250 10.216 1.00 85.38 94 HIS A O 1
ATOM 777 N N . MET A 1 95 ? -1.829 6.257 9.569 1.00 83.81 95 MET A N 1
ATOM 778 C CA . MET A 1 95 ? -1.645 5.507 10.819 1.00 83.81 95 MET A CA 1
ATOM 779 C C . MET A 1 95 ? -1.447 6.428 12.033 1.00 83.81 95 MET A C 1
ATOM 781 O O . MET A 1 95 ? -1.941 6.136 13.121 1.00 83.81 95 MET A O 1
ATOM 785 N N . LYS A 1 96 ? -0.753 7.562 11.860 1.00 82.00 96 LYS A N 1
ATOM 786 C CA . LYS A 1 96 ? -0.564 8.583 12.908 1.00 82.00 96 LYS A CA 1
ATOM 787 C C . LYS A 1 96 ? -1.834 9.391 13.202 1.00 82.00 96 LYS A C 1
ATOM 789 O O . LYS A 1 96 ? -1.994 9.883 14.325 1.00 82.00 96 LYS A O 1
ATOM 794 N N . ASP A 1 97 ? -2.708 9.529 12.210 1.00 67.50 97 ASP A N 1
ATOM 795 C CA . ASP A 1 97 ? -3.982 10.248 12.305 1.00 67.50 97 ASP A CA 1
ATOM 796 C C . ASP A 1 97 ? -5.153 9.372 12.784 1.00 67.50 97 ASP A C 1
ATOM 798 O O . ASP A 1 97 ? -6.259 9.879 13.016 1.00 67.50 97 ASP A O 1
ATOM 802 N N . GLY A 1 98 ? -4.919 8.077 13.025 1.00 63.47 98 GLY A N 1
ATOM 803 C CA . GLY A 1 98 ? -5.860 7.222 13.750 1.00 63.47 98 GLY A CA 1
ATOM 804 C C . GLY A 1 98 ? -6.194 7.773 15.149 1.00 63.47 98 GLY A C 1
ATOM 805 O O . GLY A 1 98 ? -5.563 8.706 15.654 1.00 63.47 98 GLY A O 1
ATOM 806 N N . PRO A 1 99 ? -7.143 7.163 15.869 1.00 54.19 99 PRO A N 1
ATOM 807 C CA . PRO A 1 99 ? -8.572 7.523 16.011 1.00 54.19 99 PRO A CA 1
ATOM 808 C C . PRO A 1 99 ? -8.936 9.016 16.253 1.00 54.19 99 PRO A C 1
ATOM 810 O O . PRO A 1 99 ? -10.049 9.313 16.701 1.00 54.19 99 PRO A O 1
ATOM 813 N N . LYS A 1 100 ? -8.065 9.989 15.954 1.00 52.00 100 LYS A N 1
ATOM 814 C CA . LYS A 1 100 ? -8.302 11.425 16.208 1.00 52.00 100 LYS A CA 1
ATOM 815 C C . LYS A 1 100 ? -9.530 11.996 15.489 1.00 52.00 100 LYS A C 1
ATOM 817 O O . LYS A 1 100 ? -10.163 12.911 16.009 1.00 52.00 100 LYS A O 1
ATOM 822 N N . ARG A 1 101 ? -9.927 11.444 14.333 1.00 51.88 101 ARG A N 1
ATOM 823 C CA . ARG A 1 101 ? -11.192 11.824 13.667 1.00 51.88 101 ARG A CA 1
ATOM 824 C C . ARG A 1 101 ? -12.430 11.384 14.452 1.00 51.88 101 ARG A C 1
ATOM 826 O O . ARG A 1 101 ? -13.392 12.142 14.529 1.00 51.88 101 ARG A O 1
ATOM 833 N N . LYS A 1 102 ? -12.410 10.192 15.057 1.00 52.00 102 LYS A N 1
ATOM 834 C CA . LYS A 1 102 ? -13.564 9.656 15.796 1.00 52.00 102 LYS A CA 1
ATOM 835 C C . LYS A 1 102 ? -13.705 10.266 17.180 1.00 52.00 102 LYS A C 1
ATOM 837 O O . LYS A 1 102 ? -14.828 10.507 17.612 1.00 52.00 102 LYS A O 1
ATOM 842 N N . SER A 1 103 ? -12.593 10.541 17.865 1.00 55.78 103 SER A N 1
ATOM 843 C CA . SER A 1 103 ? -12.636 11.267 19.138 1.00 55.78 103 SER A CA 1
ATOM 844 C C . SER A 1 103 ? -13.112 12.705 18.945 1.00 55.78 103 SER A C 1
ATOM 846 O O . SER A 1 103 ? -13.912 13.168 19.749 1.00 55.78 103 SER A O 1
ATOM 848 N N . LYS A 1 104 ? -12.710 13.376 17.855 1.00 57.28 104 LYS A N 1
ATOM 849 C CA . LYS A 1 104 ? -13.197 14.721 17.526 1.00 57.28 104 LYS A CA 1
ATOM 850 C C . LYS A 1 104 ? -14.709 14.743 17.284 1.00 57.28 104 LYS A C 1
ATOM 852 O O . LYS A 1 104 ? -15.399 15.451 17.996 1.00 57.28 104 LYS A O 1
ATOM 857 N N . ILE A 1 105 ? -15.231 13.891 16.395 1.00 67.75 105 ILE A N 1
ATOM 858 C CA . ILE A 1 105 ? -16.682 13.813 16.126 1.00 67.75 105 ILE A CA 1
ATOM 859 C C . ILE A 1 105 ? -17.470 13.465 17.399 1.00 67.75 105 ILE A C 1
ATOM 861 O O . ILE A 1 105 ? -18.506 14.060 17.667 1.00 67.75 105 ILE A O 1
ATOM 865 N N . ARG A 1 106 ? -16.976 12.526 18.216 1.00 66.62 106 ARG A N 1
ATOM 866 C CA . ARG A 1 106 ? -17.623 12.156 19.485 1.00 66.62 106 ARG A CA 1
ATOM 867 C C . ARG A 1 106 ? -17.646 13.314 20.483 1.00 66.62 106 ARG A C 1
ATOM 869 O O . ARG A 1 106 ? -18.650 13.488 21.165 1.00 66.62 106 ARG A O 1
ATOM 876 N N . ASN A 1 107 ? -16.559 14.078 20.572 1.00 70.06 107 ASN A N 1
ATOM 877 C CA . ASN A 1 107 ? -16.487 15.251 21.437 1.00 70.06 107 ASN A CA 1
ATOM 878 C C . ASN A 1 107 ? -17.416 16.358 20.927 1.00 70.06 107 ASN A C 1
ATOM 880 O O . ASN A 1 107 ? -18.189 16.881 21.718 1.00 70.06 107 ASN A O 1
ATOM 884 N N . ASP A 1 108 ? -17.415 16.638 19.622 1.00 78.19 108 ASP A N 1
ATOM 885 C CA . ASP A 1 108 ? -18.274 17.654 19.004 1.00 78.19 108 ASP A CA 1
ATOM 886 C C . ASP A 1 108 ? -19.767 17.328 19.235 1.00 78.19 108 ASP A C 1
ATOM 888 O O . ASP A 1 108 ? -20.525 18.180 19.695 1.00 78.19 108 ASP A O 1
ATOM 892 N N . LEU A 1 109 ? -20.172 16.063 19.042 1.00 77.44 109 LEU A N 1
ATOM 893 C CA . LEU A 1 109 ? -21.536 15.589 19.328 1.00 77.44 109 LEU A CA 1
ATOM 894 C C . LEU A 1 109 ? -21.895 15.667 20.821 1.00 77.44 109 LEU A C 1
ATOM 896 O O . LEU A 1 109 ? -23.041 15.946 21.179 1.00 77.44 109 LEU A O 1
ATOM 900 N N . TYR A 1 110 ? -20.936 15.400 21.710 1.00 77.88 110 TYR A N 1
ATOM 901 C CA . TYR A 1 110 ? -21.152 15.468 23.155 1.00 77.88 110 TYR A CA 1
ATOM 902 C C . TYR A 1 110 ? -21.340 16.912 23.638 1.00 77.88 110 TYR A C 1
ATOM 904 O O . TYR A 1 110 ? -22.253 17.165 24.426 1.00 77.88 110 TYR A O 1
ATOM 912 N N . GLU A 1 111 ? -20.534 17.856 23.147 1.00 82.56 111 GLU A N 1
ATOM 913 C CA . GLU A 1 111 ? -20.690 19.289 23.429 1.00 82.56 111 GLU A CA 1
ATOM 914 C C . GLU A 1 111 ? -22.030 19.818 22.891 1.00 82.56 111 GLU A C 1
ATOM 916 O O . GLU A 1 111 ? -22.809 20.388 23.655 1.00 82.56 111 GLU A O 1
ATOM 921 N N . GLU A 1 112 ? -22.377 19.510 21.634 1.00 87.88 112 GLU A N 1
ATOM 922 C CA . GLU A 1 112 ? -23.653 19.919 21.029 1.00 87.88 112 GLU A CA 1
ATOM 923 C C . GLU A 1 112 ? -24.859 19.375 21.818 1.00 87.88 112 GLU A C 1
ATOM 925 O O . GLU A 1 112 ? -25.799 20.110 22.131 1.00 87.88 112 GLU A O 1
ATOM 930 N N . SER A 1 113 ? -24.815 18.103 22.235 1.00 85.69 113 SER A N 1
ATOM 931 C CA . SER A 1 113 ? -25.875 17.501 23.056 1.00 85.69 113 SER A CA 1
ATOM 932 C C . SER A 1 113 ? -26.047 18.189 24.417 1.00 85.69 113 SER A C 1
ATOM 934 O O . SER A 1 113 ? -27.167 18.306 24.927 1.00 85.69 113 SER A O 1
ATOM 936 N N . ARG A 1 114 ? -24.947 18.674 25.008 1.00 84.00 114 ARG A N 1
ATOM 937 C CA . ARG A 1 114 ? -24.948 19.381 26.291 1.00 84.00 114 ARG A CA 1
ATOM 938 C C . ARG A 1 114 ? -25.544 20.777 26.144 1.00 84.00 114 ARG A C 1
ATOM 940 O O . ARG A 1 114 ? -26.380 21.161 26.963 1.00 84.00 114 ARG A O 1
ATOM 947 N N . ASP A 1 115 ? -25.172 21.497 25.093 1.00 85.81 115 ASP A N 1
ATOM 948 C CA . ASP A 1 115 ? -25.677 22.842 24.812 1.00 85.81 115 ASP A CA 1
ATOM 949 C C . ASP A 1 115 ? -27.177 22.833 24.511 1.00 85.81 115 ASP A C 1
ATOM 951 O O . ASP A 1 115 ? -27.931 23.659 25.034 1.00 85.81 115 ASP A O 1
ATOM 955 N N . LEU A 1 116 ? -27.649 21.842 23.751 1.00 86.00 116 LEU A N 1
ATOM 956 C CA . LEU A 1 116 ? -29.077 21.639 23.498 1.00 86.00 116 LEU A CA 1
ATOM 957 C C . LEU A 1 116 ? -29.859 21.384 24.792 1.00 86.00 116 LEU A C 1
ATOM 959 O O . LEU A 1 116 ? -30.943 21.945 24.980 1.00 86.00 116 LEU A O 1
ATOM 963 N N . LYS A 1 117 ? -29.303 20.579 25.704 1.00 82.06 117 LYS A N 1
ATOM 964 C CA . LYS A 1 117 ? -29.920 20.293 27.004 1.00 82.06 117 LYS A CA 1
ATOM 965 C C . LYS A 1 117 ? -30.006 21.547 27.875 1.00 82.06 117 LYS A C 1
ATOM 967 O O . LYS A 1 117 ? -31.086 21.873 28.364 1.00 82.06 117 LYS A O 1
ATOM 972 N N . ASN A 1 118 ? -28.909 22.291 27.988 1.00 77.31 118 ASN A N 1
ATOM 973 C CA . ASN A 1 118 ? -28.861 23.536 28.755 1.00 77.31 118 ASN A CA 1
ATOM 974 C C . ASN A 1 118 ? -29.850 24.581 28.209 1.00 77.31 118 ASN A C 1
ATOM 976 O O . ASN A 1 118 ? -30.581 25.212 28.975 1.00 77.31 118 ASN A O 1
ATOM 980 N N . ASN A 1 119 ? -29.947 24.716 26.883 1.00 80.88 119 ASN A N 1
ATOM 981 C CA . ASN A 1 119 ? -30.895 25.626 26.239 1.00 80.88 119 ASN A CA 1
ATOM 982 C C . ASN A 1 119 ? -32.358 25.212 26.464 1.00 80.88 119 ASN A C 1
ATOM 984 O O . ASN A 1 119 ? -33.216 26.069 26.701 1.00 80.88 119 ASN A O 1
ATOM 988 N N . ALA A 1 120 ? -32.662 23.912 26.423 1.00 79.81 120 ALA A N 1
ATOM 989 C CA . ALA A 1 120 ? -33.998 23.399 26.722 1.00 79.81 120 ALA A CA 1
ATOM 990 C C . ALA A 1 120 ? -34.397 23.664 28.183 1.00 79.81 120 ALA A C 1
ATOM 992 O O . ALA A 1 120 ? -35.522 24.103 28.448 1.00 79.81 120 ALA A O 1
ATOM 993 N N . ASP A 1 121 ? -33.468 23.467 29.118 1.00 76.62 121 ASP A N 1
ATOM 994 C CA . ASP A 1 121 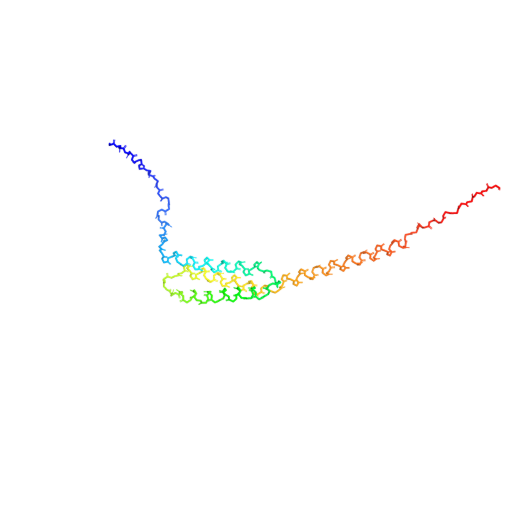? -33.682 23.723 30.542 1.00 76.62 121 ASP A CA 1
ATOM 995 C C . ASP A 1 121 ? -33.891 25.222 30.821 1.00 76.62 121 ASP A C 1
ATOM 997 O O . ASP A 1 121 ? -34.826 25.591 31.539 1.00 76.62 121 ASP A O 1
ATOM 1001 N N . MET A 1 122 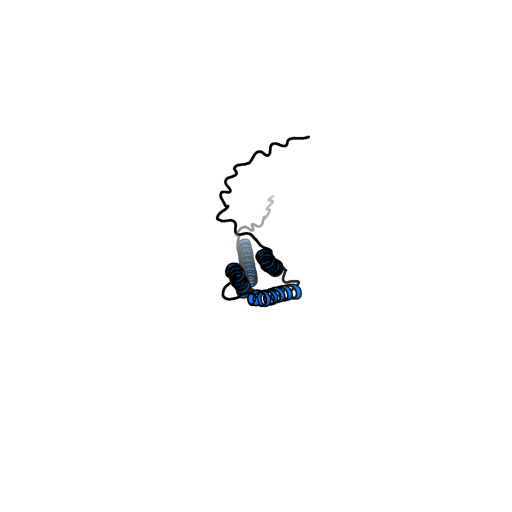? -33.127 26.104 30.164 1.00 70.19 122 MET A N 1
ATOM 1002 C CA . MET A 1 122 ? -33.344 27.556 30.215 1.00 70.19 122 MET A CA 1
ATOM 1003 C C . MET A 1 122 ? -34.694 27.977 29.625 1.00 70.19 122 MET A C 1
ATOM 1005 O O . MET A 1 122 ? -35.403 28.791 30.218 1.00 70.19 122 MET A O 1
ATOM 1009 N N . LYS A 1 123 ? -35.102 27.403 28.486 1.00 74.00 123 LYS A N 1
ATOM 1010 C CA . LYS A 1 123 ? -36.414 27.677 27.876 1.00 74.00 123 LYS A CA 1
ATOM 1011 C C . LYS A 1 123 ? -37.558 27.239 28.792 1.00 74.00 123 LYS A C 1
ATOM 1013 O O . LYS A 1 123 ? -38.548 27.957 28.926 1.00 74.00 123 LYS A O 1
ATOM 1018 N N . LYS A 1 124 ? -37.412 26.096 29.468 1.00 72.50 124 LYS A N 1
ATOM 1019 C CA . LYS A 1 124 ? -38.380 25.586 30.449 1.00 72.50 124 LYS A CA 1
ATOM 1020 C C . LYS A 1 124 ? -38.442 26.459 31.703 1.00 72.50 124 LYS A C 1
ATOM 1022 O O . LYS A 1 124 ? -39.532 26.676 32.226 1.00 72.50 124 LYS A O 1
ATOM 1027 N N . PHE A 1 125 ? -37.308 26.976 32.170 1.00 62.59 125 PHE A N 1
ATOM 1028 C CA . PHE A 1 125 ? -37.247 27.917 33.290 1.00 62.59 125 PHE A CA 1
ATOM 1029 C C . PHE A 1 125 ? -37.905 29.262 32.939 1.00 62.59 125 PHE A C 1
ATOM 1031 O O . PHE A 1 125 ? -38.774 29.733 33.668 1.00 62.59 125 PHE A O 1
ATOM 1038 N N . ASN A 1 126 ? -37.599 29.822 31.767 1.00 61.16 126 ASN A N 1
ATOM 1039 C CA . ASN A 1 126 ? -38.191 31.076 31.291 1.00 61.16 126 ASN A CA 1
ATOM 1040 C C . ASN A 1 126 ? -39.696 30.944 31.005 1.00 61.16 126 ASN A C 1
ATOM 1042 O O . ASN A 1 126 ? -40.462 31.853 31.311 1.00 61.16 126 ASN A O 1
ATOM 1046 N N . SER A 1 127 ? -40.143 29.795 30.484 1.00 59.97 127 SER A N 1
ATOM 1047 C CA . SER A 1 127 ? -41.569 29.506 30.282 1.00 59.97 127 SER A CA 1
ATOM 1048 C C . SER A 1 127 ? -42.347 29.396 31.595 1.00 59.97 127 SER A C 1
ATOM 1050 O O . SER A 1 127 ? -43.533 29.707 31.606 1.00 59.97 127 SER A O 1
ATOM 1052 N N . LYS A 1 128 ? -41.711 28.959 32.690 1.00 59.12 128 LYS A N 1
ATOM 1053 C CA . LYS A 1 128 ? -42.329 28.908 34.027 1.00 59.12 128 LYS A CA 1
ATOM 1054 C C . LYS A 1 128 ? -42.400 30.277 34.704 1.00 59.12 128 LYS A C 1
ATOM 1056 O O . LYS A 1 128 ? -43.253 30.472 35.560 1.00 59.12 128 LYS A O 1
ATOM 1061 N N . ASN A 1 129 ? -41.537 31.208 34.299 1.00 57.97 129 ASN A N 1
ATOM 1062 C CA . ASN A 1 129 ? -41.436 32.548 34.877 1.00 57.97 129 ASN A CA 1
ATOM 1063 C C . ASN A 1 129 ? -42.102 33.633 34.010 1.00 57.97 129 ASN A C 1
ATOM 1065 O O . ASN A 1 129 ? -41.983 34.815 34.327 1.00 57.97 129 ASN A O 1
ATOM 1069 N N . SER A 1 130 ? -42.782 33.266 32.915 1.00 49.16 130 SER A N 1
ATOM 1070 C CA . SER A 1 130 ? -43.526 34.227 32.094 1.00 49.16 130 SER A CA 1
ATOM 1071 C C . SER A 1 130 ? -44.776 34.695 32.859 1.00 49.16 130 SER A C 1
ATOM 1073 O O . SER A 1 130 ? -45.621 33.862 33.199 1.00 49.16 130 SER A O 1
ATOM 1075 N N . PRO A 1 131 ? -44.916 35.996 33.178 1.00 56.31 131 PRO A N 1
ATOM 1076 C CA . PRO A 1 131 ? -45.937 36.487 34.097 1.00 56.31 131 PRO A CA 1
ATOM 1077 C C . PRO A 1 131 ? -47.281 36.701 33.389 1.00 56.31 131 PRO A C 1
ATOM 1079 O O . PRO A 1 131 ? -47.782 37.813 33.365 1.00 56.31 131 PRO A O 1
ATOM 1082 N N . LEU A 1 132 ? -47.876 35.661 32.800 1.00 51.75 132 LEU A N 1
ATOM 1083 C CA . LEU A 1 132 ? -49.233 35.714 32.239 1.00 51.75 132 LEU A CA 1
ATOM 1084 C C . LEU A 1 132 ? -49.892 34.325 32.284 1.00 51.75 132 LEU A C 1
ATOM 1086 O O . LEU A 1 132 ? -50.133 33.693 31.261 1.00 51.75 132 LEU A O 1
ATOM 1090 N N . ASN A 1 133 ? -50.216 33.855 33.489 1.00 51.12 133 ASN A N 1
ATOM 1091 C CA . ASN A 1 133 ? -51.281 32.870 33.677 1.00 51.12 133 ASN A CA 1
ATOM 1092 C C . ASN A 1 133 ? -52.474 33.599 34.315 1.00 51.12 133 ASN A C 1
ATOM 1094 O O . ASN A 1 133 ? -52.667 33.548 35.529 1.00 51.12 133 ASN A O 1
ATOM 1098 N N . ILE A 1 134 ? -53.205 34.387 33.518 1.00 47.91 134 ILE A N 1
ATOM 1099 C CA . ILE A 1 134 ? -54.414 35.076 33.987 1.00 47.91 134 ILE A CA 1
ATOM 1100 C C . ILE A 1 134 ? -55.511 34.017 34.150 1.00 47.91 134 ILE A C 1
ATOM 1102 O O . ILE A 1 134 ? -55.971 33.438 33.167 1.00 47.91 134 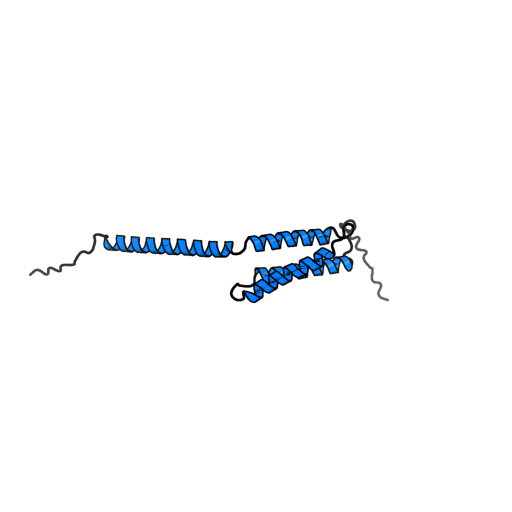ILE A O 1
ATOM 1106 N N . GLN A 1 135 ? -55.921 33.761 35.395 1.00 44.03 135 GLN A N 1
ATOM 1107 C CA . GLN A 1 135 ? -57.131 32.999 35.700 1.00 44.03 135 GLN A CA 1
ATOM 1108 C C . GLN A 1 135 ? -58.356 33.782 35.214 1.00 44.03 135 GLN A C 1
ATOM 1110 O O . GLN A 1 135 ? -58.593 34.911 35.643 1.00 44.03 135 GLN A O 1
ATOM 1115 N N . TYR A 1 136 ? -59.138 33.172 34.326 1.00 36.53 136 TYR A N 1
ATOM 1116 C CA . TYR A 1 136 ? -60.414 33.706 33.866 1.00 36.53 136 TYR A CA 1
ATOM 1117 C C . TYR A 1 136 ? -61.465 33.495 34.968 1.00 36.53 136 TYR A C 1
ATOM 1119 O O . TYR A 1 136 ? -62.019 32.406 35.102 1.00 36.53 136 TYR A O 1
ATOM 1127 N N . TYR A 1 137 ? -61.715 34.515 35.789 1.00 47.62 137 TYR A N 1
ATOM 1128 C CA . TYR A 1 137 ? -62.906 34.558 36.638 1.00 47.62 137 TYR A CA 1
ATOM 1129 C C . TYR A 1 137 ? -64.068 35.086 35.797 1.00 47.62 137 TYR A C 1
ATOM 1131 O O . TYR A 1 137 ? -64.092 36.261 35.436 1.00 47.62 137 TYR A O 1
ATOM 1139 N N . SER A 1 138 ? -65.022 34.212 35.476 1.00 42.16 138 SER A N 1
ATOM 1140 C CA . SER A 1 138 ? -66.324 34.639 34.966 1.00 42.16 138 SER A CA 1
ATOM 1141 C C . SER A 1 138 ? -67.136 35.186 36.139 1.00 42.16 138 SER A C 1
ATOM 1143 O O . SER A 1 138 ? -67.490 34.432 37.045 1.00 42.16 138 SER A O 1
ATOM 1145 N N . SER A 1 139 ? -67.395 36.494 36.153 1.00 44.91 139 SER A N 1
ATOM 1146 C CA . SER A 1 139 ? -68.467 37.078 36.960 1.00 44.91 139 SER A CA 1
ATOM 1147 C C . SER A 1 139 ? -69.654 37.353 36.041 1.00 44.91 139 SER A C 1
ATOM 1149 O O . SER A 1 139 ? -69.690 38.375 35.352 1.00 44.91 139 SER A O 1
ATOM 1151 N N . GLU A 1 140 ? -70.627 36.450 36.021 1.00 42.84 140 GLU A N 1
ATOM 1152 C CA . GLU A 1 140 ? -71.972 36.800 35.575 1.00 42.84 140 GLU A CA 1
ATOM 1153 C C . GLU A 1 140 ? -72.686 37.455 36.762 1.00 42.84 140 GLU A C 1
ATOM 1155 O O . GLU A 1 140 ? -73.007 36.803 37.752 1.00 42.84 140 GLU A O 1
ATOM 1160 N N . ASN A 1 141 ? -72.865 38.774 36.682 1.00 42.75 141 ASN A N 1
ATOM 1161 C CA . ASN A 1 141 ? -73.774 39.515 37.548 1.00 42.75 141 ASN A CA 1
ATOM 1162 C C . ASN A 1 141 ? -75.179 39.461 36.940 1.00 42.75 141 ASN A C 1
ATOM 1164 O O . ASN A 1 141 ? -75.379 39.946 35.825 1.00 42.75 141 ASN A O 1
ATOM 1168 N N . THR A 1 142 ? -76.158 38.976 37.699 1.00 40.84 142 THR A N 1
ATOM 1169 C CA . THR A 1 142 ? -77.378 39.743 38.019 1.00 40.84 142 THR A CA 1
ATOM 1170 C C . THR A 1 142 ? -78.024 39.216 39.289 1.00 40.84 142 THR A C 1
ATOM 1172 O O . THR A 1 142 ? -78.062 37.980 39.466 1.00 40.84 142 THR A O 1
#

Secondary structure (DSSP, 8-state):
-------------TTTTT-----HHHHHHHHHHHHHHHHHHHHHH--GGGHHHHHHHHHHHHHHHHHHHTT--TTT-HHHHHHHHHHHHHHHHHHHHTTHHHHHHHHHHHHHHHHHHHHHHHHHHHHHS-S-----------

Foldseek 3Di:
DDDDPPPPPPPPVPCPVPDDDCDPVNVVLVVLLVVLVVLVVCLVPDDCVPVVSNVVSLVVSVVSLVVSCVVDDPPPPPPSNVSSVVVVVVSVVVVVCPPVVVVVVVVVVVVVVVVVVVVVVVVVVVVVVDPDPDDDDDDDDD